Protein AF-A0A522ZVL6-F1 (afdb_monomer_lite)

Sequence (85 aa):
MNDYRRFVGLEYPRLIAAHRYKVTNPREGDVILLRSAPWHVGVVAYPPNMLPCLETRTSCIESWLSRHWCSRVVGFYRYRDVSEL

Structure (mmCIF, N/CA/C/O backbone):
data_AF-A0A522ZVL6-F1
#
_entry.id   AF-A0A522ZVL6-F1
#
loop_
_atom_site.group_PDB
_atom_site.id
_atom_site.type_symbol
_atom_site.label_atom_id
_atom_site.label_alt_id
_atom_site.label_comp_id
_atom_site.label_asym_id
_atom_site.label_entity_id
_atom_site.label_seq_id
_atom_site.pdbx_PDB_ins_code
_atom_site.Cartn_x
_atom_site.Cartn_y
_atom_site.Cartn_z
_atom_site.occupancy
_atom_site.B_iso_or_equiv
_atom_site.auth_seq_id
_atom_site.auth_comp_id
_atom_site.auth_asym_id
_atom_site.auth_atom_id
_atom_site.pdbx_PDB_model_num
ATOM 1 N N . MET A 1 1 ? 3.711 -19.985 23.002 1.00 33.09 1 MET A N 1
ATOM 2 C CA . MET A 1 1 ? 4.168 -20.481 21.684 1.00 33.09 1 MET A CA 1
ATOM 3 C C . MET A 1 1 ? 2.915 -20.791 20.883 1.00 33.09 1 MET A C 1
ATOM 5 O O . MET A 1 1 ? 2.237 -21.744 21.234 1.00 33.09 1 MET A O 1
ATOM 9 N N . ASN A 1 2 ? 2.535 -19.938 19.926 1.00 37.91 2 ASN A N 1
ATOM 10 C CA . ASN A 1 2 ? 1.297 -20.131 19.161 1.00 37.91 2 ASN A CA 1
ATOM 11 C C . ASN A 1 2 ? 1.472 -21.251 18.132 1.00 37.91 2 ASN A C 1
ATOM 13 O O . ASN A 1 2 ? 2.401 -21.234 17.325 1.00 37.91 2 ASN A O 1
ATOM 17 N N . ASP A 1 3 ? 0.573 -22.225 18.213 1.00 39.72 3 ASP A N 1
ATOM 18 C CA . ASP A 1 3 ? 0.575 -23.459 17.443 1.00 39.72 3 ASP A CA 1
ATOM 19 C C . ASP A 1 3 ? -0.155 -23.256 16.107 1.00 39.72 3 ASP A C 1
ATOM 21 O O . ASP A 1 3 ? -1.369 -23.412 15.996 1.00 39.72 3 ASP A O 1
ATOM 25 N N . TYR A 1 4 ? 0.599 -22.874 15.076 1.00 42.25 4 TYR A N 1
ATOM 26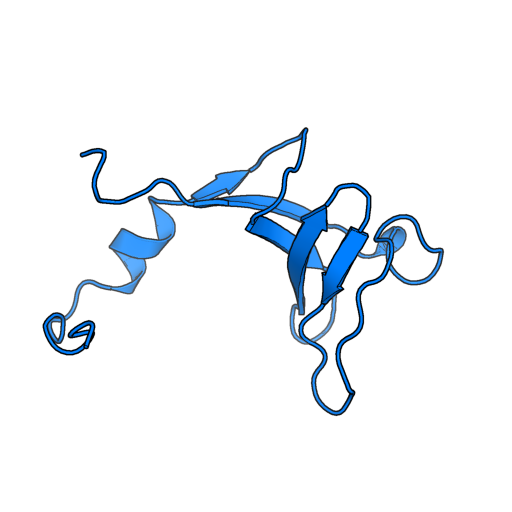 C CA . TYR A 1 4 ? 0.096 -22.725 13.705 1.00 42.25 4 TYR A CA 1
ATOM 27 C C . TYR A 1 4 ? -0.057 -24.066 12.960 1.00 42.25 4 TYR A C 1
ATOM 29 O O . TYR A 1 4 ? -0.319 -24.071 11.759 1.00 42.25 4 TYR A O 1
ATOM 37 N N . ARG A 1 5 ? 0.124 -25.223 13.618 1.00 40.94 5 ARG A N 1
ATOM 38 C CA . ARG A 1 5 ? 0.204 -26.527 12.930 1.00 40.94 5 ARG A CA 1
ATOM 39 C C . ARG A 1 5 ? -1.107 -27.300 12.825 1.00 40.94 5 ARG A C 1
ATOM 41 O O . ARG A 1 5 ? -1.098 -28.415 12.312 1.00 40.94 5 ARG A O 1
ATOM 48 N N . ARG A 1 6 ? -2.243 -26.747 13.254 1.00 43.12 6 ARG A N 1
ATOM 49 C CA . ARG A 1 6 ? -3.487 -27.531 13.355 1.00 43.12 6 ARG A CA 1
ATOM 50 C C . ARG A 1 6 ? -4.390 -27.586 12.131 1.00 43.12 6 ARG A C 1
ATOM 52 O O . ARG A 1 6 ? -5.451 -28.194 12.201 1.00 43.12 6 ARG A O 1
ATOM 59 N N . PHE A 1 7 ? -3.977 -27.029 11.005 1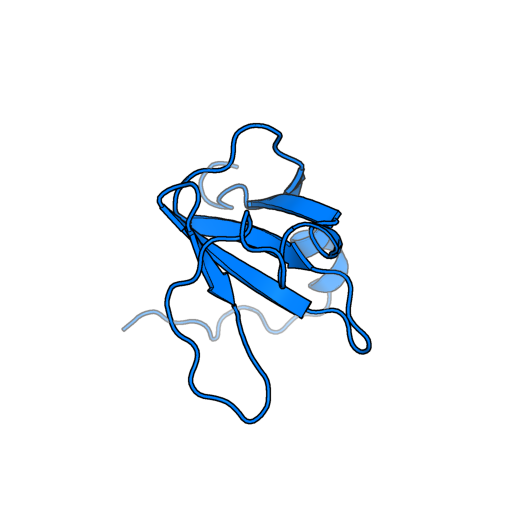.00 46.25 7 PHE A N 1
ATOM 60 C CA . PHE A 1 7 ? -4.854 -26.946 9.848 1.00 46.25 7 PHE A CA 1
ATOM 61 C C . PHE A 1 7 ? -4.158 -27.442 8.580 1.00 46.25 7 PHE A C 1
ATOM 63 O O . PHE A 1 7 ? -3.761 -26.682 7.702 1.00 46.25 7 PHE A O 1
ATOM 70 N N . VAL A 1 8 ? -4.009 -28.761 8.490 1.00 43.81 8 VAL A N 1
ATOM 71 C CA . VAL A 1 8 ? -3.618 -29.449 7.257 1.00 43.81 8 VAL A CA 1
ATOM 72 C C . VAL A 1 8 ? -4.803 -30.315 6.846 1.00 43.81 8 VAL A C 1
ATOM 74 O O . VAL A 1 8 ? -4.984 -31.417 7.350 1.00 43.81 8 VAL A O 1
ATOM 77 N N . GLY A 1 9 ? -5.661 -29.768 5.985 1.00 39.22 9 GLY A N 1
ATOM 78 C CA . GLY A 1 9 ? -6.893 -30.431 5.557 1.00 39.22 9 GLY A CA 1
ATOM 79 C C . GLY A 1 9 ? -7.683 -29.601 4.549 1.00 39.22 9 GLY A C 1
ATOM 80 O O . GLY A 1 9 ? -8.677 -28.986 4.895 1.00 39.22 9 GLY A O 1
ATOM 81 N N . LEU A 1 10 ? -7.171 -29.520 3.321 1.00 42.84 10 LEU A N 1
ATOM 82 C CA . LEU A 1 10 ? -7.920 -29.419 2.057 1.00 42.84 10 LEU A CA 1
ATOM 83 C C . LEU A 1 10 ? -9.242 -28.599 1.986 1.00 42.84 10 LEU A C 1
ATOM 85 O O . LEU A 1 10 ? -10.147 -29.038 1.303 1.00 42.84 10 LEU A O 1
ATOM 89 N N . GLU A 1 11 ? -9.349 -27.386 2.551 1.00 46.41 11 GLU A N 1
ATOM 90 C CA . GLU A 1 11 ? -10.371 -26.371 2.146 1.00 46.41 11 GLU A CA 1
ATOM 91 C C . GLU A 1 11 ? -9.879 -24.901 2.242 1.00 46.41 11 GLU A C 1
ATOM 93 O O . GLU A 1 11 ? -10.641 -23.934 2.250 1.00 46.41 11 GLU A O 1
ATOM 98 N N . TYR A 1 12 ? -8.565 -24.692 2.270 1.00 50.03 12 TYR A N 1
ATOM 99 C CA . TYR A 1 12 ? -7.946 -23.386 2.540 1.00 50.03 12 TYR A CA 1
ATOM 100 C C . TYR A 1 12 ? -8.252 -22.226 1.570 1.00 50.03 12 TYR A C 1
ATOM 102 O O . TYR A 1 12 ? -8.431 -21.095 2.036 1.00 50.03 12 TYR A O 1
ATOM 110 N N . PRO A 1 13 ? -8.327 -22.428 0.239 1.00 49.66 13 PRO A N 1
ATOM 111 C CA . PRO A 1 13 ? -8.492 -21.305 -0.685 1.00 49.66 13 PRO A CA 1
ATOM 112 C C . PRO A 1 13 ? -9.856 -20.610 -0.569 1.00 49.66 13 PRO A C 1
ATOM 114 O O . PRO A 1 13 ? -9.953 -19.405 -0.801 1.00 49.66 13 PRO A O 1
ATOM 117 N N . ARG A 1 14 ? -10.912 -21.359 -0.217 1.00 46.72 14 ARG A N 1
ATOM 118 C CA . ARG A 1 14 ? -12.289 -20.839 -0.146 1.00 46.72 14 ARG A CA 1
ATOM 119 C C . ARG A 1 14 ? -12.563 -20.095 1.158 1.00 46.72 14 ARG A C 1
ATOM 121 O O . ARG A 1 14 ? -13.221 -19.060 1.117 1.00 46.72 14 ARG A O 1
ATOM 128 N N . LEU A 1 15 ? -11.993 -20.555 2.273 1.00 48.31 15 LEU A N 1
ATOM 129 C CA . LEU A 1 15 ? -12.109 -19.881 3.568 1.00 48.31 15 LEU A CA 1
ATOM 130 C C . LEU A 1 15 ? -11.410 -18.510 3.547 1.00 48.31 15 LEU A C 1
ATOM 132 O O . LEU A 1 15 ? -12.045 -17.498 3.822 1.00 48.31 15 LEU A O 1
ATOM 136 N N . ILE A 1 16 ? -10.156 -18.409 3.086 1.00 50.47 16 ILE A N 1
ATOM 137 C CA . ILE A 1 16 ? -9.409 -17.128 3.079 1.00 50.47 16 ILE A CA 1
ATOM 138 C C . ILE A 1 16 ? -10.055 -16.062 2.172 1.00 50.47 16 ILE A C 1
ATOM 140 O O . ILE A 1 16 ? -9.971 -14.862 2.450 1.00 50.47 16 ILE A O 1
ATOM 144 N N . ALA A 1 17 ? -10.714 -16.468 1.082 1.00 51.91 17 ALA A N 1
ATOM 145 C CA . ALA A 1 17 ? -11.383 -15.529 0.184 1.00 51.91 17 ALA A CA 1
ATOM 146 C C . ALA A 1 17 ? -12.591 -14.830 0.833 1.00 51.91 17 ALA A C 1
ATOM 148 O O . ALA A 1 17 ? -12.851 -13.670 0.513 1.00 51.91 17 ALA A O 1
ATOM 149 N N . ALA A 1 18 ? -13.287 -15.498 1.757 1.00 57.72 18 ALA A N 1
ATOM 150 C CA . ALA A 1 18 ? -14.500 -14.989 2.396 1.00 57.72 18 ALA A CA 1
ATOM 151 C C . ALA A 1 18 ? -14.233 -14.002 3.549 1.00 57.72 18 ALA A C 1
ATOM 153 O O . ALA A 1 18 ? -15.119 -13.233 3.918 1.00 57.72 18 ALA A O 1
ATOM 154 N N . HIS A 1 19 ? -13.013 -13.972 4.096 1.00 75.00 19 HIS A N 1
ATOM 155 C CA . HIS A 1 19 ? -12.692 -13.169 5.281 1.00 75.00 19 HIS A CA 1
ATOM 156 C C . HIS A 1 19 ? -12.068 -11.807 4.973 1.00 75.00 19 HIS A C 1
ATOM 158 O O . HIS A 1 19 ? -11.557 -11.174 5.886 1.00 75.00 19 HIS A O 1
ATOM 164 N N . ARG A 1 20 ? -12.097 -11.315 3.727 1.00 84.56 20 ARG A N 1
ATOM 165 C CA . ARG A 1 20 ? -11.589 -9.972 3.396 1.00 84.56 20 ARG A CA 1
ATOM 166 C C . ARG A 1 20 ? -12.646 -9.096 2.744 1.00 84.56 20 ARG A C 1
ATOM 168 O O . ARG A 1 20 ? -13.439 -9.567 1.935 1.00 84.56 20 ARG A O 1
ATOM 175 N N . TYR A 1 21 ? -12.607 -7.801 3.028 1.00 91.12 21 TYR A N 1
ATOM 176 C CA . TYR A 1 21 ? -13.465 -6.819 2.369 1.00 91.12 21 TYR A CA 1
ATOM 177 C C . TYR A 1 21 ? -12.695 -5.544 2.037 1.00 91.12 21 TYR A C 1
ATOM 179 O O . TYR A 1 21 ? -11.756 -5.167 2.739 1.00 91.12 21 TYR A O 1
ATOM 187 N N . LYS A 1 22 ? -13.073 -4.896 0.931 1.00 94.69 22 LYS A N 1
ATOM 188 C CA . LYS A 1 22 ? -12.460 -3.639 0.494 1.00 94.69 22 LYS A CA 1
ATOM 189 C C . LYS A 1 22 ? -12.905 -2.500 1.415 1.00 94.69 22 LYS A C 1
ATOM 191 O O . LYS A 1 22 ? -14.080 -2.423 1.766 1.00 94.69 22 LYS A O 1
ATOM 196 N N . VAL A 1 23 ? -11.988 -1.604 1.766 1.00 96.50 23 VAL A N 1
ATOM 197 C CA . VAL A 1 23 ? -12.256 -0.420 2.598 1.00 96.50 23 VAL A CA 1
ATOM 198 C C . VAL A 1 23 ? -11.868 0.866 1.867 1.00 96.50 23 VAL A C 1
ATOM 200 O O . VAL A 1 23 ? -10.951 0.874 1.045 1.00 96.50 23 VAL A O 1
ATOM 203 N N . THR A 1 24 ? -12.581 1.956 2.153 1.00 96.81 24 THR A N 1
ATOM 204 C CA . THR A 1 24 ? -12.308 3.301 1.608 1.00 96.81 24 THR A CA 1
ATOM 205 C C . THR A 1 24 ? -11.544 4.193 2.583 1.00 96.81 24 THR A C 1
ATOM 207 O O . THR A 1 24 ? -10.842 5.097 2.144 1.00 96.81 24 THR A O 1
ATOM 210 N N . ASN A 1 25 ? -11.643 3.918 3.888 1.00 97.12 25 ASN A N 1
ATOM 211 C CA . ASN A 1 25 ? -10.892 4.595 4.941 1.00 97.12 25 ASN A CA 1
ATOM 212 C C . ASN A 1 25 ? -9.915 3.599 5.598 1.00 97.12 25 ASN A C 1
ATOM 214 O O . ASN A 1 25 ? -10.320 2.876 6.519 1.00 97.12 25 ASN A O 1
ATOM 218 N N . PRO A 1 26 ? -8.680 3.476 5.076 1.00 97.19 26 PRO A N 1
ATOM 219 C CA . PRO A 1 26 ? -7.707 2.528 5.597 1.00 97.19 26 PRO A CA 1
ATOM 220 C C . PRO A 1 26 ? -7.242 2.918 6.999 1.00 97.19 26 PRO A C 1
ATOM 222 O O . PRO A 1 26 ? -7.106 4.099 7.315 1.00 97.19 26 PRO A O 1
ATOM 225 N N . ARG A 1 27 ? -6.943 1.917 7.822 1.00 97.25 27 ARG A N 1
ATOM 226 C CA . ARG A 1 27 ? -6.325 2.075 9.143 1.00 97.25 27 ARG A CA 1
ATOM 227 C C . ARG A 1 27 ? -5.143 1.125 9.297 1.00 97.25 27 ARG A C 1
ATOM 229 O O . ARG A 1 27 ? -4.934 0.259 8.452 1.00 97.25 27 ARG A O 1
ATOM 236 N N . GLU A 1 28 ? -4.400 1.291 10.383 1.00 97.56 28 GLU A N 1
ATOM 237 C CA . GLU A 1 28 ? -3.318 0.382 10.768 1.00 97.56 28 GLU A CA 1
ATOM 238 C C . GLU A 1 28 ? -3.741 -1.096 10.673 1.00 97.56 28 GLU A C 1
ATOM 240 O O . GLU A 1 28 ? -4.835 -1.477 11.097 1.00 97.56 28 GLU A O 1
ATOM 245 N N . GLY A 1 29 ? -2.881 -1.912 10.062 1.00 95.69 29 GLY A N 1
ATOM 246 C CA . GLY A 1 29 ? -3.103 -3.341 9.842 1.00 95.69 29 GLY A CA 1
ATOM 247 C C . GLY A 1 29 ? -3.907 -3.697 8.586 1.00 95.69 29 GLY A C 1
ATOM 248 O O . GLY A 1 29 ? -3.897 -4.860 8.181 1.00 95.69 29 GLY A O 1
ATOM 249 N N . ASP A 1 30 ? -4.561 -2.736 7.922 1.00 96.31 30 ASP A N 1
ATOM 250 C CA . ASP A 1 30 ? -5.189 -2.998 6.623 1.00 96.31 30 ASP A CA 1
ATOM 251 C C . ASP A 1 30 ? -4.128 -3.316 5.560 1.00 96.31 30 ASP A C 1
ATOM 253 O O . ASP A 1 30 ? -3.007 -2.809 5.586 1.00 96.31 30 ASP A O 1
ATOM 257 N N . VAL A 1 31 ? -4.489 -4.135 4.576 1.00 96.12 31 VAL A N 1
ATOM 258 C CA . VAL A 1 31 ? -3.617 -4.477 3.451 1.00 96.12 31 VAL A CA 1
ATOM 259 C C . VAL A 1 31 ? -3.863 -3.508 2.308 1.00 96.12 31 VAL A C 1
ATOM 261 O O . VAL A 1 31 ? -4.999 -3.327 1.874 1.00 96.12 31 VAL A O 1
ATOM 264 N N . ILE A 1 32 ? -2.797 -2.930 1.766 1.00 96.62 32 ILE A N 1
ATOM 265 C CA . ILE A 1 32 ? -2.840 -2.154 0.527 1.00 96.62 32 ILE A CA 1
ATOM 266 C C . ILE A 1 32 ? -2.381 -3.027 -0.642 1.00 96.62 32 ILE A C 1
ATOM 268 O O . ILE A 1 32 ? -1.313 -3.636 -0.606 1.00 96.62 32 ILE A O 1
ATOM 272 N N . LEU A 1 33 ? -3.203 -3.091 -1.690 1.00 95.12 33 LEU A N 1
ATOM 273 C CA . LEU A 1 33 ? -2.878 -3.773 -2.939 1.00 95.12 33 LEU A CA 1
ATOM 274 C C . LEU A 1 33 ? -2.316 -2.770 -3.945 1.00 95.12 33 LEU A C 1
ATOM 276 O O . LEU A 1 33 ? -2.932 -1.735 -4.223 1.00 95.12 33 LEU A O 1
ATOM 280 N N . LEU A 1 34 ? -1.174 -3.115 -4.528 1.00 93.44 34 LEU A N 1
ATOM 281 C CA . LEU A 1 34 ? -0.421 -2.286 -5.454 1.00 93.44 34 LEU A CA 1
ATOM 282 C C . LEU A 1 34 ? -0.290 -2.985 -6.812 1.00 93.44 34 LEU A C 1
ATOM 284 O O . LEU A 1 34 ? 0.046 -4.167 -6.922 1.00 93.44 34 LEU A O 1
ATOM 288 N N . ARG A 1 35 ? -0.532 -2.224 -7.877 1.00 91.75 35 ARG A N 1
ATOM 289 C CA . ARG A 1 35 ? -0.343 -2.643 -9.260 1.00 91.75 35 ARG A CA 1
ATOM 290 C C . ARG A 1 35 ? 1.153 -2.747 -9.544 1.00 91.75 35 ARG A C 1
ATOM 292 O O . ARG A 1 35 ? 1.865 -1.746 -9.536 1.00 91.75 35 ARG A O 1
ATOM 299 N N . SER A 1 36 ? 1.599 -3.963 -9.819 1.00 84.75 36 SER A N 1
ATOM 300 C CA . SER A 1 36 ? 2.960 -4.315 -10.218 1.00 84.75 36 SER A CA 1
ATOM 301 C C . SER A 1 36 ? 2.918 -5.638 -10.997 1.00 84.75 36 SER A C 1
ATOM 303 O O . SER A 1 36 ? 1.880 -6.307 -11.013 1.00 84.75 36 SER A O 1
ATOM 305 N N . ALA A 1 37 ? 4.020 -6.005 -11.650 1.00 76.75 37 ALA A N 1
ATOM 306 C CA . ALA A 1 37 ? 4.217 -7.311 -12.274 1.00 76.75 37 ALA A CA 1
ATOM 307 C C . ALA A 1 37 ? 5.463 -7.980 -11.651 1.00 76.75 37 ALA A C 1
ATOM 309 O O . ALA A 1 37 ? 6.570 -7.566 -11.994 1.00 76.75 37 ALA A O 1
ATOM 310 N N . PRO A 1 38 ? 5.315 -8.963 -10.736 1.00 78.75 38 PRO A N 1
ATOM 311 C CA . PRO A 1 38 ? 4.065 -9.516 -10.187 1.00 78.75 38 PRO A CA 1
ATOM 312 C C . PRO A 1 38 ? 3.318 -8.535 -9.261 1.00 78.75 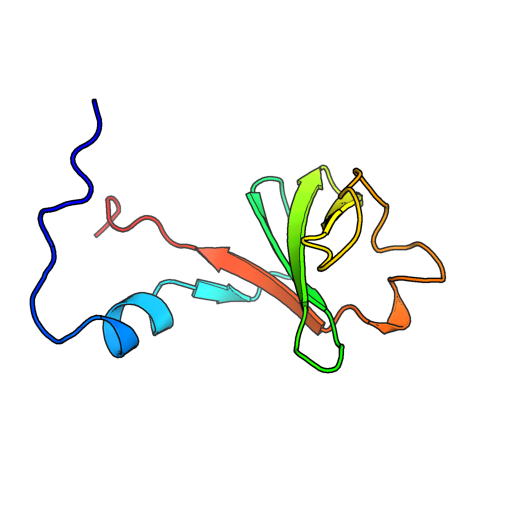38 PRO A C 1
ATOM 314 O O . PRO A 1 38 ? 3.871 -7.505 -8.865 1.00 78.75 38 PRO A O 1
ATOM 317 N N . TRP A 1 39 ? 2.045 -8.833 -8.945 1.00 77.56 39 TRP A N 1
ATOM 318 C CA . TRP A 1 39 ? 1.231 -8.033 -8.014 1.00 77.56 39 TRP A CA 1
ATOM 319 C C . TRP A 1 39 ? 1.958 -7.818 -6.690 1.00 77.56 39 TRP A C 1
ATOM 321 O O . TRP A 1 39 ? 2.626 -8.718 -6.189 1.00 77.56 39 TRP A O 1
ATOM 331 N N . HIS A 1 40 ? 1.799 -6.624 -6.124 1.00 90.19 40 HIS A N 1
ATOM 332 C CA . HIS A 1 40 ? 2.528 -6.218 -4.934 1.00 90.19 40 HIS A CA 1
ATOM 333 C C . HIS A 1 40 ? 1.579 -5.846 -3.802 1.00 90.19 40 HIS A C 1
ATOM 335 O O . HIS A 1 40 ? 0.473 -5.361 -4.045 1.00 90.19 40 HIS A O 1
ATOM 341 N N . VAL A 1 41 ? 2.005 -6.052 -2.560 1.00 93.00 41 VAL A N 1
ATOM 342 C CA . VAL A 1 41 ? 1.205 -5.740 -1.373 1.00 93.00 41 VAL A CA 1
ATOM 343 C C . VAL A 1 41 ? 2.034 -4.981 -0.349 1.00 93.00 41 VAL A C 1
ATOM 345 O O . VAL A 1 41 ? 3.259 -5.075 -0.317 1.00 93.00 41 VAL A O 1
ATOM 348 N N . GLY A 1 42 ? 1.344 -4.236 0.501 1.00 94.56 42 GLY A N 1
ATOM 349 C CA . GLY A 1 42 ? 1.900 -3.659 1.714 1.00 94.56 42 GLY A CA 1
ATOM 350 C C . GLY A 1 42 ? 0.898 -3.734 2.856 1.00 94.56 42 GLY A C 1
ATOM 351 O O . GLY A 1 42 ? -0.273 -4.066 2.655 1.00 94.56 42 GLY A O 1
ATOM 352 N N . VAL A 1 43 ? 1.355 -3.385 4.050 1.00 96.56 43 VAL A N 1
ATOM 353 C CA . VAL A 1 43 ? 0.508 -3.235 5.237 1.00 96.56 43 VAL A CA 1
ATOM 354 C C . VAL A 1 43 ? 0.461 -1.762 5.609 1.00 96.56 43 VAL A C 1
ATOM 356 O O . VAL A 1 43 ? 1.490 -1.092 5.620 1.00 96.56 43 VAL A O 1
ATOM 359 N N . VAL A 1 44 ? -0.722 -1.235 5.900 1.00 97.88 44 VAL A N 1
ATOM 360 C CA . VAL A 1 44 ? -0.883 0.124 6.417 1.00 97.88 44 VAL A CA 1
ATOM 361 C C . VAL A 1 44 ? -0.273 0.168 7.814 1.00 97.88 44 VAL A C 1
ATOM 363 O O . VAL A 1 44 ? -0.762 -0.496 8.723 1.00 97.88 44 VAL A O 1
ATOM 366 N N . ALA A 1 45 ? 0.794 0.948 7.978 1.00 97.56 45 ALA A N 1
ATOM 367 C CA . ALA A 1 45 ? 1.392 1.191 9.286 1.00 97.56 45 ALA A CA 1
ATOM 368 C C . ALA A 1 45 ? 0.566 2.242 10.037 1.00 97.56 45 ALA A C 1
ATOM 370 O O . ALA A 1 45 ? 0.148 2.031 11.162 1.00 97.56 45 ALA A O 1
ATOM 371 N N . TYR A 1 46 ? 0.278 3.361 9.377 1.00 97.88 46 TYR A N 1
ATOM 372 C CA . TYR A 1 46 ? -0.631 4.409 9.841 1.00 97.88 46 TYR A CA 1
ATOM 373 C C . TYR A 1 46 ? -0.913 5.325 8.650 1.00 97.88 46 TYR A C 1
ATOM 375 O O . TYR A 1 46 ? 0.022 5.641 7.917 1.00 97.88 46 TYR A O 1
ATOM 383 N N . PRO A 1 47 ? -2.149 5.778 8.400 1.00 97.44 47 PRO A N 1
ATOM 384 C CA . PRO A 1 47 ? -2.417 6.612 7.232 1.00 97.44 47 PRO A CA 1
ATOM 385 C C . PRO A 1 47 ? -1.603 7.924 7.217 1.00 97.44 47 PRO A C 1
ATOM 387 O O . PRO A 1 47 ? -1.491 8.566 8.260 1.00 97.44 47 PRO A O 1
ATOM 390 N N . PRO A 1 48 ? -1.046 8.360 6.064 1.00 97.31 48 PRO A N 1
ATOM 391 C CA . PRO A 1 48 ? -1.104 7.754 4.732 1.00 97.31 48 PRO A CA 1
ATOM 392 C C . PRO A 1 48 ? 0.132 6.893 4.371 1.00 97.31 48 PRO A C 1
ATOM 394 O O . PRO A 1 48 ? 0.649 6.974 3.251 1.00 97.31 48 PRO A O 1
ATOM 397 N N . ASN A 1 49 ? 0.658 6.128 5.328 1.00 98.31 49 ASN A N 1
ATOM 398 C CA . ASN A 1 49 ? 1.915 5.388 5.243 1.00 98.31 49 ASN A CA 1
ATOM 399 C C . ASN A 1 49 ? 1.736 3.873 5.378 1.00 98.31 49 ASN A C 1
ATOM 401 O O . ASN A 1 49 ? 0.995 3.361 6.222 1.00 98.31 49 ASN A O 1
ATOM 405 N N . MET A 1 50 ? 2.473 3.147 4.548 1.00 97.44 50 MET A N 1
ATOM 406 C CA . MET A 1 50 ? 2.485 1.693 4.474 1.00 97.44 50 MET A CA 1
ATOM 407 C C . MET A 1 50 ? 3.906 1.155 4.600 1.00 97.44 50 MET A C 1
ATOM 409 O O . MET A 1 50 ? 4.869 1.847 4.285 1.00 97.44 50 MET A O 1
ATOM 413 N N . LEU A 1 51 ? 4.018 -0.108 4.987 1.00 96.88 51 LEU A N 1
ATOM 414 C CA . LEU A 1 51 ? 5.203 -0.927 4.796 1.00 96.88 51 LEU A CA 1
ATOM 415 C C . LEU A 1 51 ? 4.970 -1.810 3.552 1.00 96.88 51 LEU A C 1
ATOM 417 O O . LEU A 1 51 ? 4.207 -2.778 3.642 1.00 96.88 51 LEU A O 1
ATOM 421 N N . PRO A 1 52 ? 5.533 -1.470 2.376 1.00 93.19 52 PRO A N 1
ATOM 422 C CA . PRO A 1 52 ? 5.454 -2.313 1.186 1.00 93.19 52 PRO A CA 1
ATOM 423 C C . PRO A 1 52 ? 6.337 -3.553 1.365 1.00 93.19 52 PRO A C 1
ATOM 425 O O . PRO A 1 52 ? 7.348 -3.483 2.050 1.00 93.19 52 PRO A O 1
ATOM 428 N N . CYS A 1 53 ? 5.985 -4.685 0.758 1.00 85.75 53 CYS A N 1
ATOM 429 C CA . CYS A 1 53 ? 6.765 -5.923 0.855 1.00 85.75 53 CYS A CA 1
ATOM 430 C C . CYS A 1 53 ? 7.643 -6.122 -0.387 1.00 85.75 53 CYS A C 1
ATOM 432 O O . CYS A 1 53 ? 7.359 -6.981 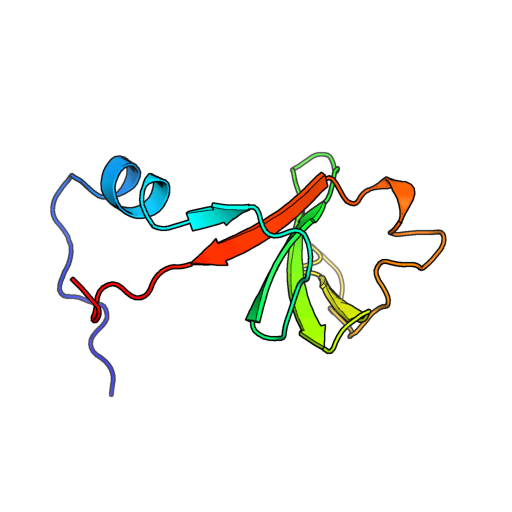-1.217 1.00 85.75 53 CYS A O 1
ATOM 434 N N . LEU A 1 54 ? 8.689 -5.302 -0.538 1.00 81.81 54 LEU A N 1
ATOM 435 C CA . LEU A 1 54 ? 9.560 -5.283 -1.722 1.00 81.81 54 LEU A CA 1
ATOM 436 C C . LEU A 1 54 ? 10.416 -6.552 -1.860 1.00 81.81 54 LEU A C 1
ATOM 438 O O . LEU A 1 54 ? 11.231 -6.857 -0.994 1.00 81.81 54 LEU A O 1
ATOM 442 N N . GLU A 1 55 ? 10.317 -7.242 -3.002 1.00 74.88 55 GLU A N 1
ATOM 443 C CA . GLU A 1 55 ? 11.329 -8.233 -3.382 1.00 74.88 55 GLU A CA 1
ATOM 444 C C . GLU A 1 55 ? 12.669 -7.520 -3.617 1.00 74.88 55 GLU A C 1
ATOM 446 O O . GLU A 1 55 ? 12.719 -6.462 -4.248 1.00 74.88 55 GLU A O 1
ATOM 451 N N . THR A 1 56 ? 13.770 -8.106 -3.132 1.00 80.56 56 THR A N 1
ATOM 452 C CA . THR A 1 56 ? 15.169 -7.655 -3.335 1.00 80.56 56 THR A CA 1
ATOM 453 C C . THR A 1 56 ? 15.578 -6.324 -2.689 1.00 80.56 56 THR A C 1
ATOM 455 O O . THR A 1 56 ? 16.714 -5.886 -2.874 1.00 80.56 56 THR A O 1
ATOM 458 N N . ARG A 1 57 ? 14.704 -5.673 -1.911 1.00 78.94 57 ARG A N 1
ATOM 459 C CA . ARG A 1 57 ? 15.021 -4.413 -1.221 1.00 78.94 57 ARG A CA 1
ATOM 460 C C . ARG A 1 57 ? 14.553 -4.424 0.225 1.00 78.94 57 ARG A C 1
ATOM 462 O O . ARG A 1 57 ? 13.539 -5.029 0.560 1.00 78.94 57 ARG A O 1
ATOM 469 N N . THR A 1 58 ? 15.269 -3.693 1.073 1.00 86.12 58 THR A N 1
ATOM 470 C CA . THR A 1 58 ? 14.795 -3.388 2.423 1.00 86.12 58 THR A CA 1
ATOM 471 C C . THR A 1 58 ? 13.492 -2.610 2.327 1.00 86.12 58 THR A C 1
ATOM 473 O O . THR A 1 58 ? 13.402 -1.611 1.614 1.00 86.12 58 THR A O 1
ATOM 476 N N . SER A 1 59 ? 12.483 -3.090 3.043 1.00 86.81 59 SER A N 1
ATOM 477 C CA . SER A 1 59 ? 11.185 -2.436 3.127 1.00 86.81 59 SER A CA 1
ATOM 478 C C . SER A 1 59 ? 11.223 -1.373 4.223 1.00 86.81 59 SER A C 1
ATOM 480 O O . SER A 1 59 ? 11.583 -1.667 5.362 1.00 86.81 59 SER A O 1
ATOM 482 N N . CYS A 1 60 ? 10.858 -0.143 3.872 1.00 93.06 60 CYS A N 1
ATOM 483 C CA . CYS A 1 60 ? 10.753 0.987 4.791 1.00 93.06 60 CYS A CA 1
ATOM 484 C C . CYS A 1 60 ? 9.305 1.473 4.845 1.00 93.06 60 CYS A C 1
ATOM 486 O O . CYS A 1 60 ? 8.520 1.199 3.941 1.00 93.06 60 CYS A O 1
ATOM 488 N N . ILE A 1 61 ? 8.948 2.224 5.885 1.00 96.81 61 ILE A N 1
ATOM 489 C CA . ILE A 1 61 ? 7.651 2.903 5.907 1.00 96.81 61 ILE A CA 1
ATOM 490 C C . ILE A 1 61 ? 7.674 4.022 4.861 1.00 96.81 61 ILE A C 1
ATOM 492 O O . ILE A 1 61 ? 8.522 4.912 4.905 1.00 96.81 61 ILE A O 1
ATOM 496 N N . GLU A 1 62 ? 6.730 3.976 3.928 1.00 96.12 62 GLU A N 1
ATOM 497 C CA . GLU A 1 62 ? 6.612 4.909 2.813 1.00 96.12 62 GLU A CA 1
ATOM 498 C C . GLU A 1 62 ? 5.173 5.409 2.672 1.00 96.12 62 GLU A C 1
ATOM 500 O O . GLU A 1 62 ? 4.210 4.674 2.903 1.00 96.12 62 GLU A O 1
ATOM 505 N N . SER A 1 63 ? 5.001 6.658 2.232 1.00 97.38 63 SER A N 1
ATOM 506 C CA . SER A 1 63 ? 3.664 7.166 1.930 1.00 97.38 63 SER A CA 1
ATOM 507 C C . SER A 1 63 ? 3.147 6.597 0.613 1.00 97.38 63 SER A C 1
ATOM 509 O O . SER A 1 63 ? 3.790 6.751 -0.429 1.00 97.38 63 SER A O 1
ATOM 511 N N . TRP A 1 64 ? 1.936 6.034 0.614 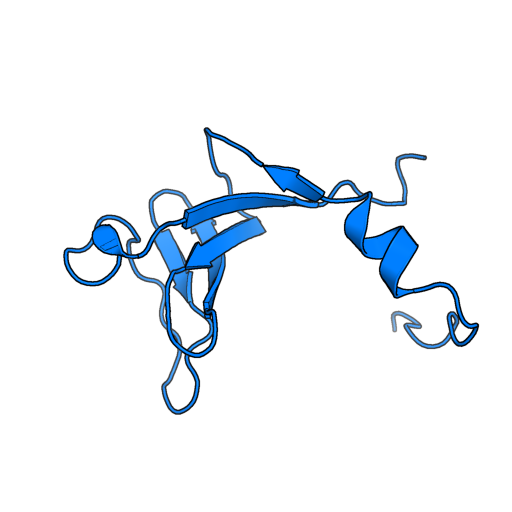1.00 96.69 64 TRP A N 1
ATOM 512 C CA . TRP A 1 64 ? 1.275 5.620 -0.630 1.00 96.69 64 TRP A CA 1
ATOM 513 C C . TRP A 1 64 ? 0.799 6.805 -1.480 1.00 96.69 64 TRP A C 1
ATOM 515 O O . TRP A 1 64 ? 0.429 6.620 -2.636 1.00 96.69 64 TRP A O 1
ATOM 525 N N . LEU A 1 65 ? 0.812 8.023 -0.930 1.00 97.25 65 LEU A N 1
ATOM 526 C CA . LEU A 1 65 ? 0.548 9.255 -1.677 1.00 97.25 65 LEU A CA 1
ATOM 527 C C . LEU A 1 65 ? 1.779 9.747 -2.447 1.00 97.25 65 LEU A C 1
ATOM 529 O O . LEU A 1 65 ? 1.667 10.682 -3.238 1.00 97.25 65 LEU A O 1
ATOM 533 N N . SER A 1 66 ? 2.952 9.135 -2.245 1.00 95.88 66 SER A N 1
ATOM 534 C CA . SER A 1 66 ? 4.148 9.506 -2.994 1.00 95.88 66 SER A CA 1
ATOM 535 C C . SER A 1 66 ? 3.939 9.279 -4.493 1.00 95.88 66 SER A C 1
ATOM 537 O O . SER A 1 66 ? 3.212 8.376 -4.914 1.00 95.88 66 SER A O 1
ATOM 539 N N . ARG A 1 67 ? 4.635 10.065 -5.323 1.00 93.69 67 ARG A N 1
ATOM 540 C CA . ARG A 1 67 ? 4.573 9.947 -6.791 1.00 93.69 67 ARG A CA 1
ATOM 541 C C . ARG A 1 67 ? 4.899 8.533 -7.289 1.00 93.69 67 ARG A C 1
ATOM 543 O O . ARG A 1 67 ? 4.426 8.137 -8.350 1.00 93.69 67 ARG A O 1
ATOM 550 N N . HIS A 1 68 ? 5.708 7.787 -6.537 1.00 90.56 68 HIS A N 1
ATOM 551 C CA . HIS A 1 68 ? 6.074 6.414 -6.871 1.00 90.56 68 HIS A CA 1
ATOM 552 C C . HIS A 1 68 ? 4.910 5.431 -6.674 1.00 90.56 68 HIS A C 1
ATOM 554 O O . HIS A 1 68 ? 4.730 4.523 -7.487 1.00 90.56 68 HIS A O 1
ATOM 560 N N . TRP A 1 69 ? 4.119 5.618 -5.614 1.00 93.25 69 TRP A N 1
ATOM 561 C CA . TRP A 1 69 ? 3.107 4.655 -5.179 1.00 93.25 69 TRP A CA 1
ATOM 562 C C . TRP A 1 69 ? 1.681 5.015 -5.579 1.00 93.25 69 TRP A C 1
ATOM 564 O O . TRP A 1 69 ? 0.899 4.109 -5.858 1.00 93.25 69 TRP A O 1
ATOM 574 N N . CYS A 1 70 ? 1.331 6.301 -5.648 1.00 95.44 70 CYS A N 1
ATOM 575 C CA . CYS A 1 70 ? -0.064 6.736 -5.757 1.00 95.44 70 CYS A CA 1
ATOM 576 C C . CYS A 1 70 ? -0.779 6.172 -6.992 1.00 95.44 70 CYS A C 1
ATOM 578 O O . CYS A 1 70 ? -1.908 5.695 -6.900 1.00 95.44 70 CYS A O 1
ATOM 580 N N . SER A 1 71 ? -0.087 6.126 -8.132 1.00 94.94 71 SER A N 1
ATOM 581 C CA . SER A 1 71 ? -0.599 5.576 -9.393 1.00 94.94 71 SER A CA 1
ATOM 582 C C . SER A 1 71 ? -0.726 4.050 -9.392 1.00 94.94 71 SER A C 1
ATOM 584 O O . SER A 1 71 ? -1.342 3.473 -10.289 1.00 94.94 71 SER A O 1
ATOM 586 N N . ARG A 1 72 ? -0.144 3.381 -8.391 1.00 94.56 72 ARG A N 1
ATOM 587 C CA . ARG A 1 72 ? -0.149 1.925 -8.241 1.00 94.56 72 ARG A CA 1
ATOM 588 C C . ARG A 1 72 ? -1.219 1.446 -7.270 1.00 94.56 72 ARG A C 1
ATOM 590 O O . ARG A 1 72 ? -1.512 0.258 -7.278 1.00 94.56 72 ARG A O 1
ATOM 597 N N . VAL A 1 73 ? -1.822 2.310 -6.457 1.00 95.75 73 VAL A N 1
ATOM 598 C CA . VAL A 1 73 ? -2.832 1.888 -5.477 1.00 95.75 73 VAL A CA 1
ATOM 599 C C . VAL A 1 73 ? -4.070 1.331 -6.184 1.00 95.75 73 VAL A C 1
ATOM 601 O O . VAL A 1 73 ? -4.761 2.032 -6.917 1.00 95.75 73 VAL A O 1
ATOM 604 N N . VAL A 1 74 ? -4.365 0.051 -5.949 1.00 96.06 74 VAL A N 1
ATOM 605 C CA . VAL A 1 74 ? -5.580 -0.623 -6.445 1.00 96.06 74 VAL A CA 1
ATOM 606 C C . VAL A 1 74 ? -6.708 -0.528 -5.414 1.00 96.06 74 VAL A C 1
ATOM 608 O O . VAL A 1 74 ? -7.887 -0.383 -5.758 1.00 96.06 74 VAL A O 1
ATOM 611 N N . GLY A 1 75 ? -6.359 -0.621 -4.132 1.00 96.25 75 GLY A N 1
ATOM 612 C CA . GLY A 1 75 ? -7.299 -0.485 -3.028 1.00 96.25 75 GLY A CA 1
ATOM 613 C C . GLY A 1 75 ? -6.764 -1.040 -1.716 1.00 96.25 75 GLY A C 1
ATOM 614 O O . GLY A 1 75 ? -5.667 -1.593 -1.664 1.00 96.25 75 GLY A O 1
ATOM 615 N N . PHE A 1 76 ? -7.585 -0.906 -0.679 1.00 97.50 76 PHE A N 1
ATOM 616 C CA . PHE A 1 76 ? -7.288 -1.337 0.681 1.00 97.50 76 PHE A CA 1
ATOM 617 C C . PHE A 1 76 ? -8.258 -2.436 1.103 1.00 97.50 76 PHE A C 1
ATOM 619 O O . PHE A 1 76 ? -9.431 -2.396 0.727 1.00 97.50 76 PHE A O 1
ATOM 626 N N . TYR A 1 77 ? -7.781 -3.404 1.877 1.00 95.69 77 TYR A N 1
ATOM 627 C CA . TYR A 1 77 ? -8.536 -4.582 2.283 1.00 95.69 77 TYR A CA 1
ATOM 628 C C . TYR A 1 77 ? -8.328 -4.868 3.764 1.00 95.69 77 TYR A C 1
ATOM 630 O O . TYR A 1 77 ? -7.201 -4.828 4.252 1.00 95.69 77 TYR A O 1
ATOM 638 N N . ARG A 1 78 ? -9.411 -5.206 4.463 1.00 94.00 78 ARG A N 1
ATOM 639 C CA . ARG A 1 78 ? -9.384 -5.609 5.869 1.00 94.00 78 ARG A CA 1
ATOM 640 C C . ARG A 1 78 ? -9.787 -7.068 6.005 1.00 94.00 78 ARG A C 1
ATOM 642 O O . ARG A 1 78 ? -10.762 -7.485 5.376 1.00 94.00 78 ARG A O 1
ATOM 649 N N . TYR A 1 79 ? -9.054 -7.811 6.831 1.00 88.94 79 TYR A N 1
ATOM 650 C CA . TYR A 1 79 ? -9.455 -9.151 7.249 1.00 88.94 79 TYR A CA 1
ATOM 651 C C . TYR A 1 79 ? -10.471 -9.072 8.396 1.00 88.94 79 TYR A C 1
ATOM 653 O O . TYR A 1 79 ? -10.318 -8.257 9.304 1.00 88.94 79 TYR A O 1
ATOM 661 N N . ARG A 1 80 ? -11.513 -9.902 8.340 1.00 81.38 80 ARG A N 1
ATOM 662 C CA . ARG A 1 80 ? -12.391 -10.193 9.477 1.00 81.38 80 ARG A CA 1
ATOM 663 C C . ARG A 1 80 ? -11.719 -11.255 10.326 1.00 81.38 80 ARG A C 1
ATOM 665 O O . ARG A 1 80 ? -11.228 -12.241 9.774 1.00 81.38 80 ARG A O 1
ATOM 672 N N . ASP A 1 81 ? -11.688 -11.032 11.632 1.00 69.38 81 ASP A N 1
ATOM 673 C CA . ASP A 1 81 ? -11.196 -12.048 12.546 1.00 69.38 81 ASP A CA 1
ATOM 674 C C . ASP A 1 81 ? -12.128 -13.267 12.487 1.00 69.38 81 ASP A C 1
ATOM 676 O O . ASP A 1 81 ? -13.347 -13.147 12.362 1.00 69.38 81 ASP A O 1
ATOM 680 N N . VAL A 1 82 ? -11.528 -14.450 12.525 1.00 61.94 82 VAL A N 1
ATOM 681 C CA . VAL A 1 82 ? -12.239 -15.729 12.552 1.00 61.94 82 VAL A CA 1
ATOM 682 C C . VAL A 1 82 ? -12.824 -1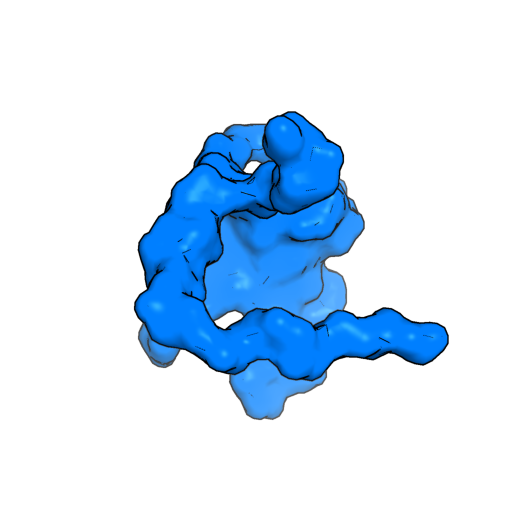5.983 13.948 1.00 61.94 82 VAL A C 1
ATOM 684 O O . VAL A 1 82 ? -13.688 -16.836 14.091 1.00 61.94 82 VAL A O 1
ATOM 687 N N . SER A 1 83 ? -12.372 -15.241 14.967 1.00 58.38 83 SER A N 1
ATOM 688 C CA . SER A 1 83 ? -12.885 -15.308 16.343 1.00 58.38 83 SER A CA 1
ATOM 689 C C . SER A 1 83 ? -14.239 -14.611 16.557 1.00 58.38 83 SER A C 1
ATOM 691 O O . SER A 1 83 ? -14.856 -14.791 17.603 1.00 58.38 83 SER A O 1
ATOM 693 N N . GLU A 1 84 ? -14.711 -13.832 15.577 1.00 51.75 84 GLU A N 1
ATOM 694 C CA . GLU A 1 84 ? -15.995 -13.110 15.612 1.00 51.75 84 GLU A CA 1
ATOM 695 C C . GLU A 1 84 ? -17.141 -13.873 14.906 1.00 51.75 84 GLU A C 1
ATOM 697 O O . GLU A 1 84 ? -18.183 -13.286 14.601 1.00 51.75 84 GLU A O 1
ATOM 702 N N . LEU A 1 85 ? -16.945 -15.166 14.621 1.00 49.62 85 LEU A N 1
ATOM 703 C CA . LEU A 1 85 ? -17.930 -16.094 14.046 1.00 49.62 85 LEU A CA 1
ATOM 704 C C . LEU A 1 85 ? -18.340 -17.155 15.069 1.00 49.62 85 LEU A C 1
ATOM 706 O O . LEU A 1 85 ? -19.542 -17.500 15.074 1.00 49.62 85 LEU A O 1
#

Foldseek 3Di:
DDDPPDDDDPDPPPVQVVFKDFDPDDAFQKKWWFDDVVTWIWTPRGPQWTFTPDDPDDTDIDGCPDPVRVVGTPGIMDGHDPVVD

Radius of gyration: 14.89 Å; chains: 1; bounding box: 33×40×34 Å

Secondary structure (DSSP, 8-state):
---TTS--SS-HHHHHHHTEEEESS--TTPEEEE--SS-EEEEEEETTEEEE--TTS----EETTSTTTGGGEEEEEEEPPGGG-

pLDDT: mean 80.19, std 20.91, range [33.09, 98.31]